Protein AF-A0AAJ2BBQ0-F1 (afdb_monomer)

Mean predicted aligned error: 7.29 Å

pLDDT: mean 78.91, std 13.51, range [38.66, 93.31]

Secondary structure (DSSP, 8-state):
---EEEEEHHHHHHSTTTHHHHHHHHHH--PPTT---EEETTTTEEEEEETTEEEEE-TGGGG-S--PEEEEEHHHHHHHHHHHHT--

Foldseek 3Di:
DAFKEWEFPCCVVFPLLCVLVQVVVVVVDDADVVRQWDADVVGQWIWGDDPSYIYIDGPVCVPPPDTDIDIDTPVCSVVSNCVVVVVD

Solvent-accessible surface area (backbone atoms only — not comparable to full-atom values): 5206 Å² total; per-residue (Å²): 123,72,57,41,33,28,39,18,61,62,26,60,76,77,35,53,80,52,45,62,56,43,51,55,51,55,73,70,56,77,71,54,97,90,53,72,65,48,73,37,87,94,45,67,42,34,39,36,75,56,98,60,28,40,38,36,33,27,71,76,51,73,78,47,96,74,76,65,63,48,81,38,51,50,84,44,46,72,50,50,55,47,56,65,66,62,74,111

Radius of gyration: 12.61 Å; Cα contacts (8 Å, |Δi|>4): 125; chains: 1; bounding box: 35×27×35 Å

Structure (mmCIF, N/CA/C/O backbone):
data_AF-A0AAJ2BBQ0-F1
#
_entry.id   AF-A0AAJ2BBQ0-F1
#
loop_
_atom_site.group_PDB
_atom_site.id
_atom_site.type_symbol
_atom_site.label_atom_id
_atom_site.label_alt_id
_atom_site.label_comp_id
_atom_site.label_asym_id
_atom_site.label_entity_id
_atom_site.label_seq_id
_atom_site.pdbx_PDB_ins_code
_atom_site.Cartn_x
_atom_site.Cartn_y
_atom_site.Cartn_z
_atom_site.occupancy
_atom_site.B_iso_or_equiv
_atom_site.auth_seq_id
_atom_site.auth_comp_id
_atom_site.auth_asym_id
_atom_site.auth_atom_id
_atom_site.pdbx_PDB_model_num
ATOM 1 N N . MET A 1 1 ? -0.687 -15.788 6.827 1.00 48.56 1 MET A N 1
ATOM 2 C CA . MET A 1 1 ? 0.432 -15.690 5.868 1.00 48.56 1 MET A CA 1
ATOM 3 C C . MET A 1 1 ? 0.111 -14.535 4.931 1.00 48.56 1 MET A C 1
ATOM 5 O O . MET A 1 1 ? -0.981 -14.543 4.377 1.00 48.56 1 MET A O 1
ATOM 9 N N . MET A 1 2 ? 0.968 -13.510 4.846 1.00 57.06 2 MET A N 1
ATOM 10 C CA . MET A 1 2 ? 0.792 -12.400 3.896 1.00 57.06 2 MET A CA 1
ATOM 11 C C . MET A 1 2 ? 1.131 -12.903 2.490 1.00 57.06 2 MET A C 1
ATOM 13 O O . MET A 1 2 ? 2.301 -12.976 2.128 1.00 57.06 2 MET A O 1
ATOM 17 N N . ASN A 1 3 ? 0.123 -13.314 1.722 1.00 63.78 3 ASN A N 1
ATOM 18 C CA . ASN A 1 3 ? 0.349 -13.950 0.418 1.00 63.78 3 ASN A CA 1
ATOM 19 C C . ASN A 1 3 ? 0.245 -12.985 -0.768 1.00 63.78 3 ASN A C 1
ATOM 21 O O . ASN A 1 3 ? 0.758 -13.293 -1.846 1.00 63.78 3 ASN A O 1
ATOM 25 N N . THR A 1 4 ? -0.379 -11.822 -0.584 1.00 77.19 4 THR A N 1
ATOM 26 C CA . THR A 1 4 ? -0.693 -10.912 -1.689 1.00 77.19 4 THR A CA 1
ATOM 27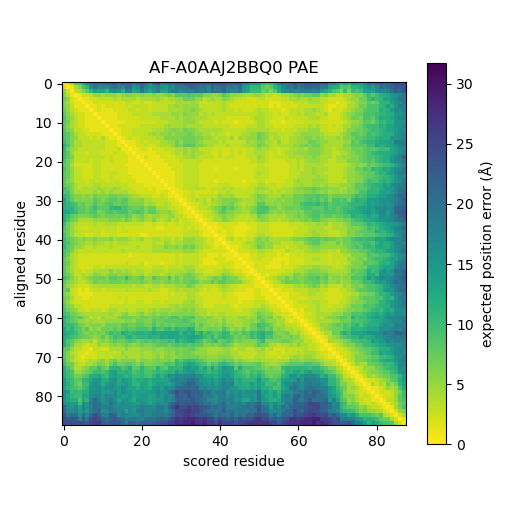 C C . THR A 1 4 ? -0.484 -9.469 -1.277 1.00 77.19 4 THR A C 1
ATOM 29 O O . THR A 1 4 ? -0.900 -9.045 -0.195 1.00 77.19 4 THR A O 1
ATOM 32 N N . ILE A 1 5 ? 0.178 -8.737 -2.163 1.00 85.81 5 ILE A N 1
ATOM 33 C CA . ILE A 1 5 ? 0.468 -7.322 -2.030 1.00 85.81 5 ILE A CA 1
ATOM 34 C C . ILE A 1 5 ? -0.240 -6.622 -3.177 1.00 85.81 5 ILE A C 1
ATOM 36 O O . ILE A 1 5 ? -0.067 -6.980 -4.334 1.00 85.81 5 ILE A O 1
ATOM 40 N N . TYR A 1 6 ? -1.091 -5.670 -2.845 1.00 88.88 6 TYR A N 1
ATOM 41 C CA . TYR A 1 6 ? -1.893 -4.914 -3.787 1.00 88.88 6 TYR A CA 1
ATOM 42 C C . TYR A 1 6 ? -1.226 -3.565 -3.997 1.00 88.88 6 TYR A C 1
ATOM 44 O O . TYR A 1 6 ? -1.112 -2.790 -3.052 1.00 88.88 6 TYR A O 1
ATOM 52 N N . ILE A 1 7 ? -0.773 -3.294 -5.215 1.00 89.12 7 ILE A N 1
ATOM 53 C CA . ILE A 1 7 ? -0.102 -2.037 -5.556 1.00 89.12 7 ILE A CA 1
ATOM 54 C C . ILE A 1 7 ? -1.028 -1.246 -6.470 1.00 89.12 7 ILE A C 1
ATOM 56 O O . ILE A 1 7 ? -1.552 -1.794 -7.444 1.00 89.12 7 ILE A O 1
ATOM 60 N N . SER A 1 8 ? -1.282 0.010 -6.131 1.00 91.19 8 SER A N 1
ATOM 61 C CA . SER A 1 8 ? -2.099 0.894 -6.949 1.00 91.19 8 SER A CA 1
ATOM 62 C C . SER A 1 8 ? -1.418 1.253 -8.271 1.00 91.19 8 SER A C 1
ATOM 64 O O . SER A 1 8 ? -0.204 1.101 -8.435 1.00 91.19 8 SER A O 1
ATOM 66 N N . ALA A 1 9 ? -2.205 1.722 -9.238 1.00 86.88 9 ALA A N 1
ATOM 67 C CA . ALA A 1 9 ? -1.678 2.136 -10.534 1.00 86.88 9 ALA A CA 1
ATOM 68 C C . ALA A 1 9 ? -0.690 3.306 -10.413 1.00 86.88 9 ALA A C 1
ATOM 70 O O . ALA A 1 9 ? 0.309 3.313 -11.130 1.00 86.88 9 ALA A O 1
ATOM 71 N N . ASP A 1 10 ? -0.938 4.250 -9.505 1.00 87.38 10 ASP A N 1
ATOM 72 C CA . ASP A 1 10 ? -0.065 5.409 -9.332 1.00 87.38 10 ASP A CA 1
ATOM 73 C C . ASP A 1 10 ? 1.297 5.018 -8.744 1.00 87.38 10 ASP A C 1
ATOM 75 O O . ASP A 1 10 ? 2.340 5.375 -9.290 1.00 87.38 10 ASP A O 1
ATOM 79 N N . VAL A 1 11 ? 1.310 4.154 -7.721 1.00 87.31 11 VAL A N 1
ATOM 80 C CA . VAL A 1 11 ? 2.563 3.625 -7.157 1.00 87.31 11 VAL A CA 1
ATOM 81 C C . VAL A 1 11 ? 3.339 2.820 -8.205 1.00 87.31 11 VAL A C 1
ATOM 83 O O . VAL A 1 11 ? 4.561 2.930 -8.272 1.00 87.31 11 VAL A O 1
ATOM 86 N N . ILE A 1 12 ? 2.659 2.057 -9.070 1.00 85.06 12 ILE A N 1
ATOM 87 C CA . ILE A 1 12 ? 3.305 1.339 -10.185 1.00 85.06 12 ILE A CA 1
ATOM 88 C C . ILE A 1 12 ? 3.948 2.306 -11.190 1.00 85.06 12 ILE A C 1
ATOM 90 O O . ILE A 1 12 ? 5.001 1.999 -11.744 1.00 85.06 12 ILE A O 1
ATOM 94 N N . GLN A 1 13 ? 3.331 3.455 -11.456 1.00 83.25 13 GLN A N 1
ATOM 95 C CA . GLN A 1 13 ? 3.844 4.409 -12.441 1.00 83.25 13 GLN A CA 1
ATOM 96 C C . GLN A 1 13 ? 4.970 5.279 -11.880 1.00 83.25 13 GLN A C 1
ATOM 98 O O . GLN A 1 13 ? 5.946 5.534 -12.584 1.00 83.25 13 GLN A O 1
ATOM 103 N N . ASN A 1 14 ? 4.854 5.698 -10.619 1.00 85.50 14 ASN A N 1
ATOM 104 C CA . ASN A 1 14 ? 5.677 6.769 -10.060 1.00 85.50 14 ASN A CA 1
ATOM 105 C C . ASN A 1 14 ? 6.667 6.307 -8.984 1.00 85.50 14 ASN A C 1
ATOM 107 O O . ASN A 1 14 ? 7.633 7.014 -8.710 1.00 85.50 14 ASN A O 1
ATOM 111 N N . SER A 1 15 ? 6.453 5.153 -8.343 1.00 84.44 15 SER A N 1
ATOM 112 C CA . SER A 1 15 ? 7.236 4.742 -7.159 1.00 84.44 15 SER A CA 1
ATOM 113 C C . SER A 1 15 ? 7.485 3.229 -7.078 1.00 84.44 15 SER A C 1
ATOM 115 O O . SER A 1 15 ? 7.690 2.656 -6.003 1.00 84.44 15 SER A O 1
ATOM 117 N N . MET A 1 16 ? 7.483 2.548 -8.228 1.00 82.88 16 MET A N 1
ATOM 118 C CA . MET A 1 16 ? 7.619 1.089 -8.295 1.00 82.88 16 MET A CA 1
ATOM 119 C C . MET A 1 16 ? 8.991 0.593 -7.820 1.00 82.88 16 MET A C 1
ATOM 121 O O . MET A 1 16 ? 9.097 -0.489 -7.242 1.00 82.88 16 MET A O 1
ATOM 125 N N . LEU A 1 17 ? 10.044 1.382 -8.046 1.00 83.12 17 LEU A N 1
ATOM 126 C CA . LEU A 1 17 ? 11.406 1.046 -7.620 1.00 83.12 17 LEU A CA 1
ATOM 127 C C . LEU A 1 17 ? 11.547 1.123 -6.094 1.00 83.12 17 LEU A C 1
ATOM 129 O O . LEU A 1 17 ? 12.136 0.232 -5.485 1.00 83.12 17 LEU A O 1
ATOM 133 N N . ASP A 1 18 ? 10.908 2.113 -5.472 1.00 86.19 18 ASP A N 1
ATOM 134 C CA . ASP A 1 18 ? 10.936 2.343 -4.023 1.00 86.19 18 ASP A CA 1
ATOM 135 C C . ASP A 1 18 ? 10.020 1.388 -3.246 1.00 86.19 18 ASP A C 1
ATOM 137 O O . ASP A 1 18 ? 10.081 1.288 -2.021 1.00 86.19 18 ASP A O 1
ATOM 141 N N . THR A 1 19 ? 9.168 0.638 -3.949 1.00 82.56 19 THR A N 1
ATOM 142 C CA . THR A 1 19 ? 8.170 -0.248 -3.339 1.00 82.56 19 THR A CA 1
ATOM 143 C C . THR A 1 19 ? 8.818 -1.340 -2.477 1.00 82.56 19 THR A C 1
ATOM 145 O O . THR A 1 19 ? 8.298 -1.689 -1.415 1.00 82.56 19 THR A O 1
ATOM 148 N N . GLY A 1 20 ? 9.968 -1.875 -2.904 1.00 80.56 20 GLY A N 1
ATOM 149 C CA . GLY A 1 20 ? 10.714 -2.879 -2.139 1.00 80.56 20 GLY A CA 1
ATOM 150 C C . GLY A 1 20 ? 11.216 -2.339 -0.798 1.00 80.56 20 GLY A C 1
ATOM 151 O O . GLY A 1 20 ? 11.005 -2.969 0.243 1.00 80.56 20 GLY A O 1
ATOM 152 N N . ASP A 1 21 ? 11.804 -1.144 -0.818 1.00 84.00 21 ASP A N 1
ATOM 153 C CA . ASP A 1 21 ? 12.318 -0.471 0.375 1.00 84.00 21 ASP A CA 1
ATOM 154 C C . ASP A 1 21 ? 11.182 -0.007 1.292 1.00 84.00 21 ASP A C 1
ATOM 156 O O . ASP A 1 21 ? 11.270 -0.159 2.513 1.00 84.00 21 ASP A O 1
ATOM 160 N N . ALA A 1 22 ? 10.067 0.454 0.721 1.00 86.81 22 ALA A N 1
ATOM 161 C CA . ALA A 1 22 ? 8.868 0.817 1.467 1.00 86.81 22 ALA A CA 1
ATOM 162 C C . ALA A 1 22 ? 8.278 -0.381 2.230 1.00 86.81 22 ALA A C 1
ATOM 164 O O . ALA A 1 22 ? 7.924 -0.257 3.404 1.00 86.81 22 ALA A O 1
ATOM 165 N N . ILE A 1 23 ? 8.229 -1.568 1.611 1.00 83.81 23 ILE A N 1
ATOM 166 C CA . ILE A 1 23 ? 7.779 -2.806 2.270 1.00 83.81 23 ILE A CA 1
ATOM 167 C C . ILE A 1 23 ? 8.761 -3.241 3.362 1.00 83.81 23 ILE A C 1
ATOM 169 O O . ILE A 1 23 ? 8.337 -3.689 4.433 1.00 83.81 23 ILE A O 1
ATOM 173 N N . ALA A 1 24 ? 10.068 -3.111 3.126 1.00 83.12 24 ALA A N 1
ATOM 174 C CA . ALA A 1 24 ? 11.081 -3.417 4.132 1.00 83.12 24 ALA A CA 1
ATOM 175 C C . ALA A 1 24 ? 10.976 -2.472 5.343 1.00 83.12 24 ALA A C 1
ATOM 177 O O . ALA A 1 24 ? 11.026 -2.923 6.491 1.00 83.12 24 ALA A O 1
ATOM 178 N N . ALA A 1 25 ? 10.761 -1.177 5.105 1.00 86.56 25 ALA A N 1
ATOM 179 C CA . ALA A 1 25 ? 10.530 -0.187 6.150 1.00 86.56 25 ALA A CA 1
ATOM 180 C C . ALA A 1 25 ? 9.225 -0.467 6.914 1.00 86.56 25 ALA A C 1
ATOM 182 O O . ALA A 1 25 ? 9.235 -0.500 8.144 1.00 86.56 25 ALA A O 1
ATOM 183 N N . PHE A 1 26 ? 8.137 -0.780 6.203 1.00 85.56 26 PHE A N 1
ATOM 184 C CA . PHE A 1 26 ? 6.855 -1.180 6.789 1.00 85.56 26 PHE A CA 1
ATOM 185 C C . PHE A 1 26 ? 6.966 -2.435 7.660 1.00 85.56 26 PHE A C 1
ATOM 187 O O . PHE A 1 26 ? 6.376 -2.503 8.732 1.00 85.56 26 PHE A O 1
ATOM 194 N N . SER A 1 27 ? 7.767 -3.418 7.246 1.00 81.75 27 SER A N 1
ATOM 195 C CA . SER A 1 27 ? 7.981 -4.650 8.018 1.00 81.75 27 SER A CA 1
ATOM 196 C C . SER A 1 27 ? 8.692 -4.398 9.353 1.00 81.75 27 SER A C 1
ATOM 198 O O . SER A 1 27 ? 8.524 -5.164 10.300 1.00 81.75 27 SER A O 1
ATOM 200 N N . ASN A 1 28 ? 9.477 -3.321 9.438 1.00 83.06 28 ASN A N 1
ATOM 201 C CA . ASN A 1 28 ? 10.147 -2.881 10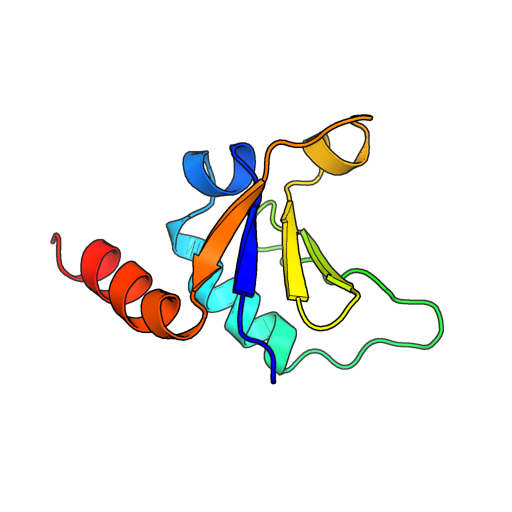.663 1.00 83.06 28 ASN A CA 1
ATOM 2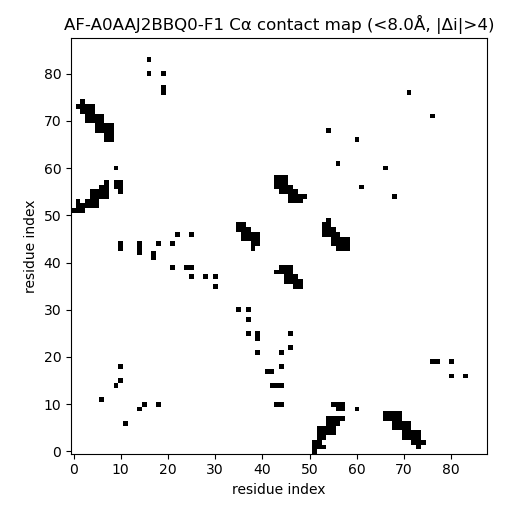02 C C . ASN A 1 28 ? 9.345 -1.824 11.440 1.00 83.06 28 ASN A C 1
ATOM 204 O O . ASN A 1 28 ? 9.716 -1.469 12.565 1.00 83.06 28 ASN A O 1
ATOM 208 N N . TRP A 1 29 ? 8.260 -1.311 10.859 1.00 86.38 29 TRP A N 1
ATOM 209 C CA . TRP A 1 29 ? 7.433 -0.286 11.470 1.00 86.38 29 TRP A CA 1
ATOM 210 C C . TRP A 1 29 ? 6.611 -0.863 12.622 1.00 86.38 29 TRP A C 1
ATOM 212 O O . TRP A 1 29 ? 6.036 -1.949 12.550 1.00 86.38 29 TRP A O 1
ATOM 222 N N . LYS A 1 30 ? 6.565 -0.104 13.716 1.00 87.62 30 LYS A N 1
ATOM 223 C CA . LYS A 1 30 ? 5.797 -0.428 14.917 1.00 87.62 30 LYS A CA 1
ATOM 224 C C . LYS A 1 30 ? 4.703 0.629 15.068 1.00 87.62 30 LYS A C 1
ATOM 226 O O . LYS A 1 30 ? 5.015 1.703 15.589 1.00 87.62 30 LYS A O 1
ATOM 231 N N . PRO A 1 31 ? 3.468 0.361 14.606 1.00 85.31 31 PRO A N 1
ATOM 232 C CA . PRO A 1 31 ? 2.390 1.341 14.663 1.00 85.31 31 PRO A CA 1
ATOM 233 C C . PRO A 1 31 ? 2.101 1.748 16.105 1.00 85.31 31 PRO A C 1
ATOM 235 O O . PRO A 1 31 ? 2.046 0.904 17.007 1.00 85.31 31 PRO A O 1
ATOM 238 N N . LYS A 1 32 ? 1.893 3.045 16.333 1.00 88.94 32 LYS A N 1
ATOM 239 C CA . LYS A 1 32 ? 1.381 3.544 17.614 1.00 88.94 32 LYS A CA 1
ATOM 240 C C . LYS A 1 32 ? -0.126 3.268 17.731 1.00 88.94 32 LYS A C 1
ATOM 242 O O . LYS A 1 32 ? -0.794 3.040 16.722 1.00 88.94 32 LYS A O 1
ATOM 247 N N . PRO A 1 33 ? -0.706 3.312 18.946 1.00 83.44 33 PRO A N 1
ATOM 248 C CA . PRO A 1 33 ? -2.156 3.227 19.105 1.00 83.44 33 PRO A CA 1
ATOM 249 C C . PRO A 1 33 ? -2.871 4.284 18.246 1.00 83.44 33 PRO A C 1
ATOM 251 O O . PRO A 1 33 ? -2.615 5.476 18.398 1.00 83.44 33 PRO A O 1
ATOM 254 N N . GLY A 1 34 ? -3.747 3.838 17.341 1.00 81.81 34 GLY A N 1
ATOM 255 C CA . GLY A 1 34 ? -4.473 4.699 16.394 1.00 81.81 34 GLY A CA 1
ATOM 256 C C . GLY A 1 34 ? -3.800 4.887 15.027 1.00 81.81 34 GLY A C 1
ATOM 257 O O . GLY A 1 34 ? -4.405 5.472 14.134 1.00 81.81 34 GLY A O 1
ATOM 258 N N . GLU A 1 35 ? -2.590 4.366 14.830 1.00 85.50 35 GLU A N 1
ATOM 259 C CA . GLU A 1 35 ? -1.861 4.432 13.563 1.00 85.50 35 GLU A CA 1
ATOM 260 C C . GLU A 1 35 ? -2.150 3.170 12.730 1.00 85.50 35 GLU A C 1
ATOM 262 O O . GLU A 1 35 ? -1.745 2.066 13.090 1.00 85.50 35 GLU A O 1
ATOM 267 N N . ALA A 1 36 ? -2.895 3.315 11.630 1.00 85.88 36 ALA A N 1
ATOM 268 C CA . ALA A 1 36 ? -3.304 2.196 10.763 1.00 85.88 36 ALA A CA 1
ATOM 269 C C . ALA A 1 36 ? -2.663 2.231 9.363 1.00 85.88 36 ALA A C 1
ATOM 271 O O . ALA A 1 36 ? -2.826 1.300 8.568 1.00 85.88 36 ALA A O 1
ATOM 272 N N . VAL A 1 37 ? -1.957 3.320 9.054 1.00 90.94 37 VAL A N 1
ATOM 273 C CA . VAL A 1 37 ? -1.339 3.574 7.754 1.00 90.94 37 VAL A CA 1
ATOM 274 C C . VAL A 1 37 ? 0.099 4.001 7.989 1.00 90.94 37 VAL A C 1
ATOM 276 O O . VAL A 1 37 ? 0.353 4.955 8.719 1.00 90.94 37 VAL A O 1
ATOM 279 N N . PHE A 1 38 ? 1.026 3.289 7.365 1.00 91.38 38 PHE A N 1
ATOM 280 C CA . PHE A 1 38 ? 2.430 3.658 7.311 1.00 91.38 38 PHE A CA 1
ATOM 281 C C . PHE A 1 38 ? 2.676 4.570 6.116 1.00 91.38 38 PHE A C 1
ATOM 283 O O . PHE A 1 38 ? 2.138 4.329 5.035 1.00 91.38 38 PHE A O 1
ATOM 290 N N . ARG A 1 39 ? 3.515 5.588 6.294 1.00 92.38 39 ARG A N 1
ATOM 291 C CA . ARG A 1 39 ? 3.935 6.494 5.225 1.00 92.38 39 ARG A CA 1
ATOM 292 C C . ARG A 1 39 ? 5.429 6.347 4.994 1.00 92.38 39 ARG A C 1
ATOM 294 O O . ARG A 1 39 ? 6.214 6.443 5.937 1.00 92.38 39 ARG A O 1
ATOM 301 N N . TYR A 1 40 ? 5.812 6.115 3.747 1.00 92.12 40 TYR A N 1
ATOM 302 C CA . TYR A 1 40 ? 7.207 5.991 3.357 1.00 92.12 40 TYR A CA 1
ATOM 303 C C . TYR A 1 40 ? 7.696 7.296 2.730 1.00 92.12 40 TYR A C 1
ATOM 305 O O . TYR A 1 40 ? 7.724 7.409 1.524 1.00 92.12 40 TYR A O 1
ATOM 313 N N . GLU A 1 41 ? 8.095 8.279 3.538 1.00 84.62 41 GLU A N 1
ATOM 314 C CA . GLU A 1 41 ? 8.381 9.669 3.109 1.00 84.62 41 GLU A CA 1
ATOM 315 C C . GLU A 1 41 ? 9.363 9.848 1.928 1.00 84.62 41 GLU A C 1
ATOM 317 O O . GLU A 1 41 ? 9.382 10.912 1.317 1.00 84.62 41 GLU A O 1
ATOM 322 N N . ALA A 1 42 ? 10.199 8.853 1.610 1.00 86.25 42 ALA A N 1
ATOM 323 C CA . ALA A 1 42 ? 11.120 8.930 0.473 1.00 86.25 42 ALA A CA 1
ATOM 324 C C . ALA A 1 42 ? 10.418 8.786 -0.893 1.00 86.25 42 ALA A C 1
ATOM 326 O O . ALA A 1 42 ? 10.988 9.186 -1.905 1.00 86.25 42 ALA A O 1
ATOM 327 N N . ALA A 1 43 ? 9.192 8.257 -0.918 1.00 87.00 43 ALA A N 1
ATOM 328 C CA . ALA A 1 43 ? 8.345 8.164 -2.103 1.00 87.00 43 ALA A CA 1
ATOM 329 C C . ALA A 1 43 ? 6.879 8.448 -1.729 1.00 87.00 43 ALA A C 1
ATOM 331 O O . ALA A 1 43 ? 6.509 8.401 -0.559 1.00 87.00 43 ALA A O 1
ATOM 332 N N . ASP A 1 44 ? 5.999 8.722 -2.691 1.00 89.19 44 ASP A N 1
ATOM 333 C CA . ASP A 1 44 ? 4.574 8.881 -2.369 1.00 89.19 44 ASP A CA 1
ATOM 334 C C . ASP A 1 44 ? 3.896 7.509 -2.201 1.00 89.19 44 ASP A C 1
ATOM 336 O O . ASP A 1 44 ? 3.094 7.069 -3.021 1.00 89.19 44 ASP A O 1
ATOM 340 N N . ILE A 1 45 ? 4.289 6.779 -1.150 1.00 92.00 45 ILE A N 1
ATOM 341 C CA . ILE A 1 45 ? 3.785 5.439 -0.839 1.00 92.00 45 ILE A CA 1
ATOM 342 C C . ILE A 1 45 ? 3.203 5.415 0.573 1.00 92.00 45 ILE A C 1
ATOM 344 O O . ILE A 1 45 ? 3.882 5.634 1.583 1.00 92.00 45 ILE A O 1
ATOM 348 N N . ARG A 1 46 ? 1.928 5.046 0.642 1.00 93.31 46 ARG A N 1
ATOM 349 C CA . ARG A 1 46 ? 1.179 4.765 1.863 1.00 93.31 46 ARG A CA 1
ATOM 350 C C . ARG A 1 46 ? 0.815 3.293 1.902 1.00 93.31 46 ARG A C 1
ATOM 352 O O . ARG A 1 46 ? 0.288 2.747 0.936 1.00 93.31 46 ARG A O 1
ATOM 359 N N . ILE A 1 47 ? 1.090 2.657 3.034 1.00 91.12 47 ILE A N 1
ATOM 360 C CA . ILE A 1 47 ? 0.934 1.218 3.217 1.00 91.12 47 ILE A CA 1
ATOM 361 C C . ILE A 1 47 ? -0.075 0.943 4.324 1.00 91.12 47 ILE A C 1
ATOM 363 O O . ILE A 1 47 ? 0.055 1.443 5.440 1.00 91.12 47 ILE A O 1
ATOM 367 N N . THR A 1 48 ? -1.067 0.105 4.038 1.00 89.88 48 THR A N 1
ATOM 368 C CA . THR A 1 48 ? -1.999 -0.411 5.047 1.00 89.88 48 THR A CA 1
ATOM 369 C C . THR A 1 48 ? -2.127 -1.925 4.942 1.00 89.88 48 THR A C 1
ATOM 371 O O . THR A 1 48 ? -2.024 -2.496 3.856 1.00 89.88 48 THR A O 1
ATOM 374 N N . ALA A 1 49 ? -2.333 -2.592 6.077 1.00 85.38 49 ALA A N 1
ATOM 375 C CA . ALA A 1 49 ? -2.549 -4.030 6.129 1.00 85.38 49 ALA A CA 1
ATOM 376 C C . ALA A 1 49 ? -3.978 -4.328 6.587 1.00 85.38 49 ALA A C 1
ATOM 378 O O . ALA A 1 49 ? -4.375 -3.968 7.694 1.00 85.38 49 ALA A O 1
ATOM 379 N N . ALA A 1 50 ? -4.742 -5.019 5.745 1.00 82.38 50 ALA A N 1
ATOM 380 C CA . ALA A 1 50 ? -6.128 -5.376 6.018 1.00 82.38 50 ALA A CA 1
ATOM 381 C C . ALA A 1 50 ? -6.431 -6.782 5.492 1.00 82.38 50 ALA A C 1
ATOM 383 O O . ALA A 1 50 ? -6.006 -7.157 4.400 1.00 82.38 50 ALA A O 1
ATOM 384 N N . GLY A 1 51 ? -7.152 -7.585 6.282 1.00 76.12 51 GLY A N 1
ATOM 385 C CA . GLY A 1 51 ? -7.586 -8.925 5.864 1.00 76.12 51 GLY A CA 1
ATOM 386 C C . GLY A 1 51 ? -6.446 -9.890 5.504 1.00 76.12 51 GLY A C 1
ATOM 387 O O . GLY A 1 51 ? -6.653 -10.809 4.720 1.00 76.12 51 GLY A O 1
ATOM 388 N N . GLY A 1 52 ? -5.237 -9.678 6.038 1.00 75.69 52 GLY A N 1
ATOM 389 C CA . GLY A 1 52 ? -4.055 -10.491 5.723 1.00 75.69 52 GLY A CA 1
ATOM 390 C C . GLY A 1 52 ? -3.329 -10.115 4.424 1.00 75.69 52 GLY A C 1
ATOM 391 O O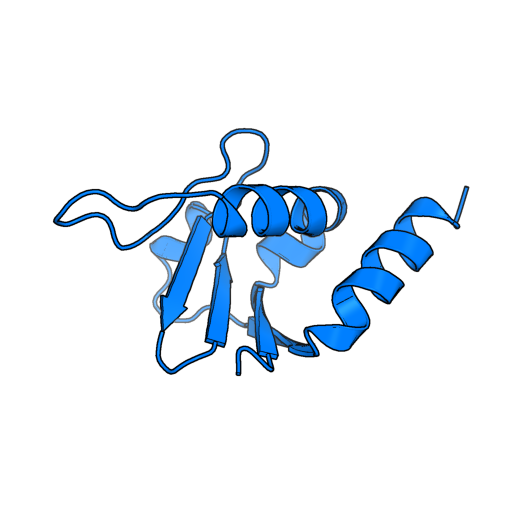 . GLY A 1 52 ? -2.404 -10.826 4.032 1.00 75.69 52 GLY A O 1
ATOM 392 N N . ALA A 1 53 ? -3.712 -9.010 3.783 1.00 83.75 53 ALA A N 1
ATOM 393 C CA . ALA A 1 53 ? -3.042 -8.442 2.618 1.00 83.75 53 ALA A CA 1
ATOM 394 C C . ALA A 1 53 ? -2.452 -7.061 2.933 1.00 83.75 53 ALA A C 1
ATOM 396 O O . ALA A 1 53 ? -2.893 -6.390 3.868 1.00 83.75 53 ALA A O 1
ATOM 397 N N . ILE A 1 54 ? -1.459 -6.652 2.142 1.00 87.62 54 ILE A N 1
ATOM 398 C CA . ILE A 1 54 ? -0.861 -5.313 2.199 1.00 87.62 54 ILE A CA 1
ATOM 399 C C . ILE A 1 54 ? -1.328 -4.535 0.973 1.00 87.62 54 ILE A C 1
ATOM 401 O O . ILE A 1 54 ? -1.314 -5.077 -0.129 1.00 87.62 54 ILE A O 1
ATOM 405 N N . TYR A 1 55 ? -1.710 -3.281 1.166 1.00 89.38 55 TYR A N 1
ATOM 406 C CA . TYR A 1 55 ? -2.131 -2.363 0.116 1.00 89.38 55 TYR A CA 1
ATOM 407 C C . TYR A 1 55 ? -1.186 -1.172 0.092 1.00 89.38 55 TYR A C 1
ATOM 409 O O . TYR A 1 55 ? -0.912 -0.594 1.143 1.00 89.38 55 TYR A O 1
ATOM 417 N N . LEU A 1 56 ? -0.703 -0.830 -1.097 1.00 91.44 56 LEU A N 1
ATOM 418 C CA . LEU A 1 56 ? 0.175 0.298 -1.363 1.00 91.44 56 LEU A CA 1
ATOM 419 C C . LEU A 1 56 ? -0.555 1.254 -2.296 1.00 91.44 56 LEU A C 1
ATOM 421 O O . LEU A 1 56 ? -0.998 0.838 -3.365 1.00 91.44 56 LEU A O 1
ATOM 425 N N . MET A 1 57 ? -0.689 2.504 -1.872 1.00 92.44 57 MET A N 1
ATOM 426 C CA . MET A 1 57 ? -1.357 3.572 -2.617 1.00 92.44 57 MET A CA 1
ATOM 427 C C . MET A 1 57 ? -0.612 4.892 -2.434 1.00 92.44 57 MET A C 1
ATOM 429 O O . MET A 1 57 ? 0.091 5.045 -1.433 1.00 92.44 57 MET A O 1
ATOM 433 N N . SER A 1 58 ? -0.781 5.836 -3.353 1.00 90.31 58 SER A N 1
ATOM 434 C CA . SER A 1 58 ? -0.232 7.185 -3.194 1.00 90.31 58 SER A CA 1
ATOM 435 C C . SER A 1 58 ? -1.138 8.081 -2.351 1.00 90.31 58 SER A C 1
ATOM 437 O O . SER A 1 58 ? -2.278 7.725 -2.029 1.00 90.31 58 SER A O 1
ATOM 439 N N . GLU A 1 59 ? -0.635 9.241 -1.927 1.00 88.62 59 GLU A N 1
ATOM 440 C CA . GLU A 1 59 ? -1.413 10.225 -1.175 1.00 88.62 59 GLU A CA 1
ATOM 441 C C . GLU A 1 59 ? -2.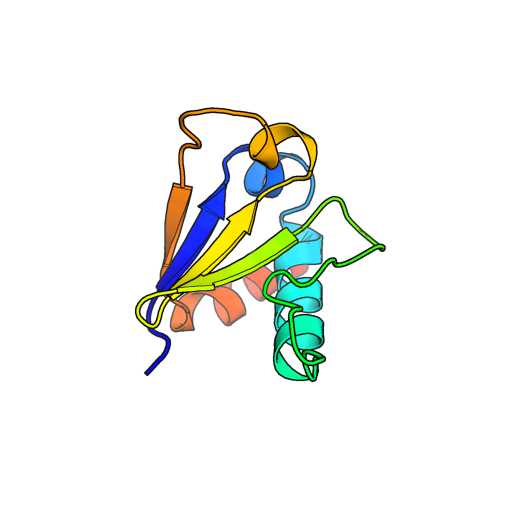623 10.722 -1.966 1.00 88.62 59 GLU A C 1
ATOM 443 O O . GLU A 1 59 ? -3.727 10.777 -1.415 1.00 88.62 59 GLU A O 1
ATOM 448 N N . GLU A 1 60 ? -2.448 11.002 -3.256 1.00 83.50 60 GLU A N 1
ATOM 449 C CA . GLU A 1 60 ? -3.529 11.466 -4.128 1.00 83.50 60 GLU A CA 1
ATOM 450 C C . GLU A 1 60 ? -4.668 10.442 -4.218 1.00 83.50 60 GLU A C 1
ATOM 452 O O . GLU A 1 60 ? -5.854 10.790 -4.165 1.00 83.50 60 GLU A O 1
ATOM 457 N N . GLU A 1 61 ? -4.315 9.159 -4.270 1.00 84.31 61 GLU A N 1
ATOM 458 C CA . GLU A 1 61 ? -5.268 8.058 -4.345 1.00 84.31 61 GLU A CA 1
ATOM 459 C C . GLU A 1 61 ? -6.096 7.896 -3.064 1.00 84.31 61 GLU A C 1
ATOM 461 O O . GLU A 1 61 ? -7.239 7.448 -3.144 1.00 84.31 61 GLU A O 1
ATOM 466 N N . THR A 1 62 ? -5.613 8.339 -1.896 1.00 80.75 62 THR A N 1
ATOM 467 C CA . THR A 1 62 ? -6.367 8.209 -0.630 1.00 80.75 62 THR A CA 1
ATOM 468 C C . THR A 1 62 ? -7.691 8.974 -0.602 1.00 80.75 62 THR A C 1
ATOM 470 O O . THR A 1 62 ? -8.578 8.648 0.188 1.00 80.75 62 THR A O 1
ATOM 473 N N . THR A 1 63 ? -7.842 9.983 -1.461 1.00 80.88 63 THR A N 1
ATOM 474 C CA . THR A 1 63 ? -9.073 10.779 -1.581 1.00 80.88 63 THR A CA 1
ATOM 475 C C . THR A 1 63 ? -10.040 10.223 -2.627 1.00 80.88 63 THR A C 1
ATOM 477 O O . THR A 1 63 ? -11.181 10.680 -2.729 1.00 80.88 63 THR A O 1
ATOM 480 N N . GLN A 1 64 ? -9.609 9.222 -3.398 1.00 79.12 64 GLN A N 1
ATOM 481 C CA . GLN A 1 64 ? -10.394 8.661 -4.484 1.00 79.12 64 GLN A CA 1
ATOM 482 C C . GLN A 1 64 ? -11.346 7.571 -3.972 1.00 79.12 64 GLN A C 1
ATOM 484 O O . GLN A 1 64 ? -10.958 6.700 -3.194 1.00 79.12 64 GLN A O 1
ATOM 489 N N . PRO A 1 65 ? -12.605 7.548 -4.446 1.00 73.12 65 PRO A N 1
ATOM 490 C CA . PRO A 1 65 ? -13.588 6.562 -4.001 1.00 73.12 65 PRO A CA 1
ATOM 491 C C . PRO A 1 65 ? -13.300 5.144 -4.516 1.00 73.12 65 PRO A C 1
ATOM 493 O O . PRO A 1 65 ? -13.855 4.177 -3.992 1.00 73.12 65 PRO A O 1
ATOM 496 N N . LYS A 1 66 ? -12.488 5.006 -5.573 1.00 74.44 66 LYS A N 1
AT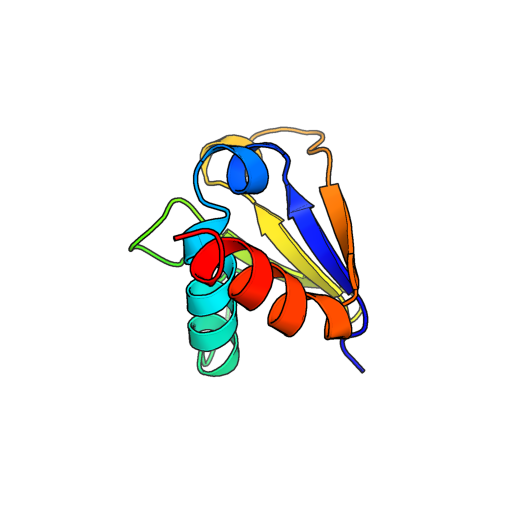OM 497 C CA . LYS A 1 66 ? -12.088 3.726 -6.166 1.00 74.44 66 LYS A CA 1
ATOM 498 C C . LYS A 1 66 ? -10.662 3.829 -6.689 1.00 74.44 66 LYS A C 1
ATOM 500 O O . LYS A 1 66 ? -10.407 4.635 -7.575 1.00 74.44 66 LYS A O 1
ATOM 505 N N . ILE A 1 67 ? -9.789 2.963 -6.189 1.00 79.75 67 ILE A N 1
ATOM 506 C CA . ILE A 1 67 ? -8.394 2.859 -6.618 1.00 79.75 67 ILE A CA 1
ATOM 507 C C . ILE A 1 67 ? -8.219 1.493 -7.297 1.00 79.75 67 ILE A C 1
ATOM 509 O O . ILE A 1 67 ? -8.584 0.472 -6.701 1.00 79.75 67 ILE A O 1
ATOM 513 N N . PRO A 1 68 ? -7.709 1.431 -8.538 1.00 80.94 68 PRO A N 1
ATOM 514 C CA . PRO A 1 68 ? -7.362 0.165 -9.163 1.00 80.94 68 PRO A CA 1
ATOM 515 C C . PRO A 1 68 ? -6.094 -0.399 -8.513 1.00 80.94 68 PRO A C 1
ATOM 517 O O . PRO A 1 68 ? -5.017 0.181 -8.623 1.00 80.94 68 PRO A O 1
ATOM 520 N N . PHE A 1 69 ? -6.217 -1.555 -7.861 1.00 86.94 69 PHE A N 1
ATOM 521 C CA . PHE A 1 69 ? -5.079 -2.283 -7.307 1.00 86.94 69 PHE A CA 1
ATOM 522 C C . PHE A 1 69 ? -4.712 -3.482 -8.174 1.00 86.94 69 PHE A C 1
ATOM 524 O O . PHE A 1 69 ? -5.573 -4.277 -8.557 1.00 86.94 69 PHE A O 1
ATOM 531 N N . THR A 1 70 ? -3.416 -3.659 -8.402 1.00 87.50 70 THR A N 1
ATOM 532 C CA . THR A 1 70 ? -2.856 -4.837 -9.060 1.00 87.50 70 TH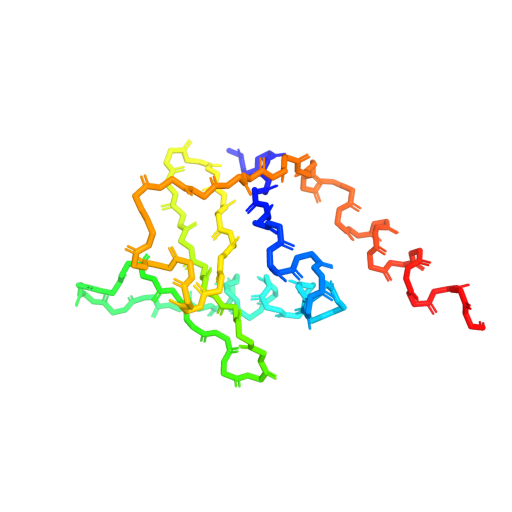R A CA 1
ATOM 533 C C . THR A 1 70 ? -2.346 -5.814 -7.999 1.00 87.50 70 THR A C 1
ATOM 535 O O . THR A 1 70 ? -1.491 -5.433 -7.193 1.00 87.50 70 THR A O 1
ATOM 538 N N . PRO A 1 71 ? -2.845 -7.064 -7.956 1.00 86.25 71 PRO A N 1
ATOM 539 C CA . PRO A 1 71 ? -2.325 -8.078 -7.051 1.00 86.25 71 PRO A CA 1
ATOM 540 C C . PRO A 1 71 ? -0.951 -8.561 -7.520 1.00 86.25 71 PRO A C 1
ATOM 542 O O . PRO A 1 71 ? -0.797 -9.079 -8.623 1.00 86.25 71 PRO A O 1
ATOM 545 N N . VAL A 1 72 ? 0.031 -8.458 -6.636 1.00 79.94 72 VAL A N 1
ATOM 546 C CA . VAL A 1 72 ? 1.380 -8.991 -6.800 1.00 79.94 72 VAL A CA 1
ATOM 547 C C . VAL A 1 72 ? 1.602 -10.066 -5.734 1.00 79.94 72 VAL A C 1
ATOM 549 O O . VAL A 1 72 ? 1.432 -9.802 -4.536 1.00 79.94 72 VAL A O 1
ATOM 552 N N . PRO A 1 73 ? 1.959 -11.304 -6.116 1.00 74.19 73 PRO A N 1
ATOM 553 C CA . PRO A 1 73 ? 2.318 -12.328 -5.145 1.00 74.19 73 PRO A CA 1
ATOM 554 C C . PRO A 1 73 ? 3.520 -11.869 -4.314 1.00 74.19 73 PRO A C 1
ATOM 556 O O . PRO A 1 73 ? 4.538 -11.452 -4.865 1.00 74.19 73 PRO A O 1
ATOM 559 N N . ALA A 1 74 ? 3.453 -11.997 -2.986 1.00 66.19 74 ALA A N 1
ATOM 560 C CA . ALA A 1 74 ? 4.548 -11.556 -2.111 1.00 66.19 74 ALA A CA 1
ATOM 561 C C . ALA A 1 74 ? 5.883 -12.269 -2.432 1.00 66.19 74 ALA A C 1
ATOM 563 O O . ALA A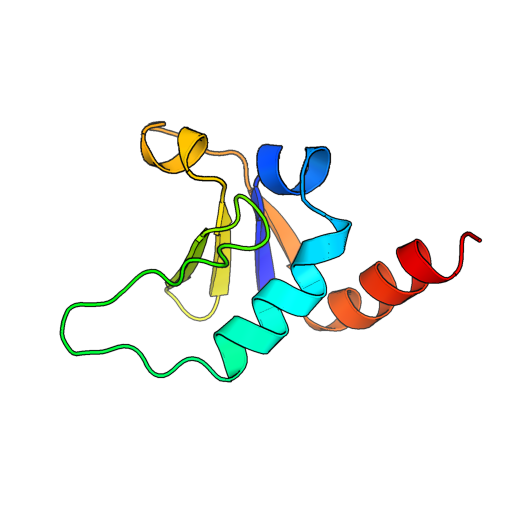 1 74 ? 6.955 -11.672 -2.349 1.00 66.19 74 ALA A O 1
ATOM 564 N N . ALA A 1 75 ? 5.810 -13.528 -2.883 1.00 65.00 75 ALA A N 1
ATOM 565 C CA . ALA A 1 75 ? 6.958 -14.314 -3.341 1.00 65.00 75 ALA A CA 1
ATOM 566 C C . ALA A 1 75 ? 7.628 -13.758 -4.614 1.00 65.00 75 ALA A C 1
ATOM 568 O O . ALA A 1 75 ? 8.786 -14.073 -4.895 1.00 65.00 75 ALA A O 1
ATOM 569 N N . GLU A 1 76 ? 6.916 -12.939 -5.387 1.00 65.25 76 GLU A N 1
ATOM 570 C CA . GLU A 1 76 ? 7.420 -12.331 -6.613 1.00 65.25 76 GLU A CA 1
ATOM 571 C C . GLU A 1 76 ? 8.009 -10.944 -6.399 1.00 65.25 76 GLU A C 1
ATOM 573 O O . GLU A 1 76 ? 8.768 -10.503 -7.251 1.00 65.25 76 GLU A O 1
ATOM 578 N N . ILE A 1 77 ? 7.809 -10.298 -5.248 1.00 62.50 77 ILE A N 1
ATOM 579 C CA . ILE A 1 77 ? 8.425 -8.985 -4.983 1.00 62.50 77 ILE A CA 1
ATOM 580 C C . ILE A 1 77 ? 9.947 -9.066 -5.031 1.00 62.50 77 ILE A C 1
ATOM 582 O O . ILE A 1 77 ? 10.594 -8.255 -5.685 1.00 62.50 77 ILE A O 1
ATOM 586 N N . GLY A 1 78 ? 10.533 -10.109 -4.440 1.00 56.41 78 GLY A N 1
ATOM 587 C CA . GLY A 1 78 ? 11.977 -10.328 -4.521 1.00 56.41 78 GLY A CA 1
ATOM 588 C C . GLY A 1 78 ? 12.485 -10.617 -5.941 1.00 56.41 78 GLY A C 1
ATOM 589 O O . GLY A 1 78 ? 13.683 -10.474 -6.185 1.00 56.41 78 GLY A O 1
ATOM 590 N N . LYS A 1 79 ? 11.617 -11.041 -6.872 1.00 58.09 79 LYS A N 1
ATOM 591 C CA . LYS A 1 79 ? 11.938 -11.191 -8.303 1.00 58.09 79 LYS A CA 1
ATOM 592 C C . LYS A 1 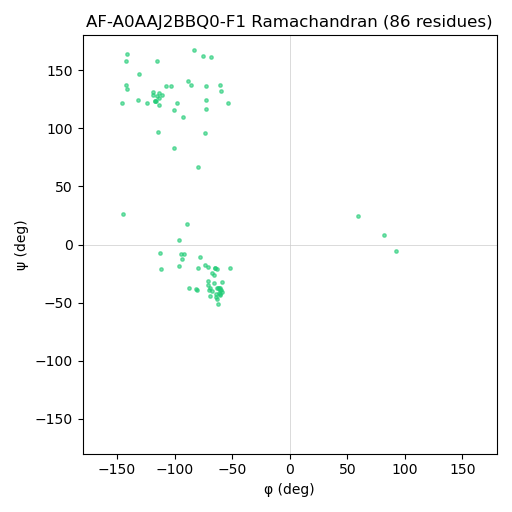79 ? 11.701 -9.891 -9.067 1.00 58.09 79 LYS A C 1
ATOM 594 O O . LYS A 1 79 ? 12.513 -9.567 -9.917 1.00 58.09 79 LYS A O 1
ATOM 599 N N . LEU A 1 80 ? 10.654 -9.142 -8.730 1.00 55.12 80 LEU A N 1
ATOM 600 C CA . LEU A 1 80 ? 10.302 -7.849 -9.308 1.00 55.12 80 LEU A CA 1
ATOM 601 C C . LEU A 1 80 ? 11.407 -6.821 -9.033 1.00 55.12 80 LEU A C 1
ATOM 603 O O . LEU A 1 80 ? 11.960 -6.259 -9.968 1.00 55.12 80 LEU A O 1
ATOM 607 N N . VAL A 1 81 ? 11.832 -6.687 -7.771 1.00 53.34 81 VAL A N 1
ATOM 608 C CA . VAL A 1 81 ? 12.952 -5.820 -7.361 1.00 53.34 81 VAL A CA 1
ATOM 609 C C . VAL A 1 81 ? 14.246 -6.218 -8.076 1.00 53.34 81 VAL A C 1
ATOM 611 O O . VAL A 1 81 ? 14.981 -5.362 -8.555 1.00 53.34 81 VAL A O 1
ATOM 614 N N . ARG A 1 82 ? 14.519 -7.523 -8.219 1.00 52.53 82 ARG A N 1
ATOM 615 C CA . ARG A 1 82 ? 15.695 -8.014 -8.961 1.00 52.53 82 ARG A CA 1
ATOM 616 C C . ARG A 1 82 ? 15.592 -7.821 -10.472 1.00 52.53 82 ARG A C 1
ATOM 618 O O . ARG A 1 82 ? 16.609 -7.572 -11.100 1.00 52.53 82 ARG A O 1
ATOM 625 N N . SER A 1 83 ? 14.404 -7.933 -11.054 1.00 53.09 83 SER A N 1
ATOM 626 C CA . SER A 1 83 ? 14.170 -7.697 -12.481 1.00 53.09 83 SER A CA 1
ATOM 627 C C . SER A 1 83 ? 14.291 -6.217 -12.834 1.00 53.09 83 SER A C 1
ATOM 629 O O . SER A 1 83 ? 14.701 -5.903 -13.944 1.00 53.09 83 SER A O 1
ATOM 631 N N . LEU A 1 84 ? 13.946 -5.324 -11.905 1.00 50.47 84 LEU A N 1
ATOM 632 C CA . LEU A 1 84 ? 14.068 -3.878 -12.076 1.00 50.47 84 LEU A CA 1
ATOM 633 C C . LEU A 1 84 ? 15.505 -3.395 -11.808 1.00 50.47 84 LEU A C 1
ATOM 635 O O . LEU A 1 84 ? 16.012 -2.577 -12.565 1.00 50.47 84 LEU A O 1
ATOM 639 N N . ASN A 1 85 ? 16.202 -3.969 -10.818 1.00 51.41 85 ASN A N 1
ATOM 640 C CA . ASN A 1 85 ? 17.617 -3.667 -10.541 1.00 51.41 85 ASN A CA 1
ATOM 641 C C . ASN A 1 85 ? 18.615 -4.391 -11.465 1.00 51.41 85 ASN A C 1
ATOM 643 O O . ASN A 1 85 ? 19.768 -3.985 -11.546 1.00 51.41 85 ASN A O 1
ATOM 647 N N . GLY A 1 86 ? 18.210 -5.481 -12.121 1.00 41.31 86 GLY A N 1
ATOM 648 C CA . GLY A 1 86 ? 19.047 -6.274 -13.031 1.00 41.31 86 GLY A CA 1
ATOM 649 C C . GLY A 1 86 ? 18.888 -5.918 -14.511 1.00 41.31 86 GLY A C 1
ATOM 650 O O . GLY A 1 86 ? 19.472 -6.592 -15.353 1.00 41.31 86 GLY A O 1
ATOM 651 N N . ALA A 1 87 ? 18.084 -4.899 -14.833 1.00 43.34 87 ALA A N 1
ATOM 652 C CA . ALA A 1 87 ? 17.942 -4.351 -16.183 1.00 43.34 87 ALA A CA 1
ATOM 653 C C . ALA A 1 87 ? 18.955 -3.223 -16.490 1.00 43.34 87 ALA A C 1
ATOM 655 O O . ALA A 1 87 ? 18.746 -2.463 -17.436 1.00 43.34 87 ALA A O 1
ATOM 656 N N . ALA A 1 88 ? 20.034 -3.118 -15.705 1.00 38.66 88 ALA A N 1
ATOM 657 C CA . ALA A 1 88 ? 21.153 -2.198 -15.915 1.00 38.66 88 ALA A CA 1
ATOM 658 C C . ALA A 1 88 ? 22.440 -2.960 -16.253 1.00 38.66 88 ALA A C 1
ATOM 660 O O . ALA A 1 88 ? 22.701 -3.996 -15.596 1.00 38.66 88 ALA A O 1
#

Sequence (88 aa):
MMNTIYISADVIQNSMLDTGDAIAAFSNWKPKPGEAVFRYEAADIRITAAGGAIYLMSEEETTQPKIPFTPVPAAEIGKLVRSLNGAA

Organism: NCBI:txid160699

Nearest PDB structures (foldseek):
  3r4q-assembly3_E-2  TM=3.542E-01  e=1.860E+00  Agrobacterium fabrum str. C58
  3r4q-assembly2_D  TM=2.609E-01  e=1.347E+00  Agrobacterium fabrum str. C58
  8e0d-assembly1_A  TM=3.282E-01  e=9.335E+00  Homo sapiens